Protein AF-A0A1Q7R435-F1 (afdb_monomer)

Foldseek 3Di:
DVVPPVVVVVCVVVVQDDLVVLVVVLVVVCVVVDVPPPVSVVVSVVVNVVSVVVVVCCCCCVPVVVVCVVPVDDPPVVPPPVPDDDDDDDDDDDDD

Sequence (96 aa):
MLAIVFPITAFVTMGFEHSIANLFFLPYALALAGFGDAQLLVGSVRNLLAVTVGNILGGSVLVAGVYWLAYLHPGAEAMTSEALPRDTPDAGLERH

Radius of gyration: 30.06 Å; Cα contacts (8 Å, |Δi|>4): 24; chains: 1; bounding box: 65×50×82 Å

Secondary structure (DSSP, 8-state):
-HHHHHHHHHHHHTT---HHHHHHHHHHHHHHH-TT-HHHHHHHHHHHHHHHHHHHHHIIIIIIHHHHHHT---TTTTSSSSS-------------

Mean predicted aligned error: 11.69 Å

Structure (mmCIF, N/CA/C/O backbone):
data_AF-A0A1Q7R435-F1
#
_entry.id   AF-A0A1Q7R435-F1
#
loop_
_atom_site.group_PDB
_atom_site.id
_atom_site.type_symbol
_atom_site.label_atom_id
_atom_site.label_alt_id
_atom_site.label_comp_id
_atom_site.label_asym_id
_atom_site.label_entity_id
_atom_site.label_seq_id
_atom_site.pdbx_PDB_ins_code
_atom_site.Cartn_x
_atom_site.Cartn_y
_atom_site.Cartn_z
_atom_site.occupancy
_atom_site.B_iso_or_equiv
_atom_site.auth_seq_id
_atom_site.auth_comp_id
_atom_site.auth_asym_id
_atom_site.auth_atom_id
_atom_site.pdbx_PDB_model_num
ATOM 1 N N . MET A 1 1 ? 7.786 -7.913 17.457 1.00 81.94 1 MET A N 1
ATOM 2 C CA . MET A 1 1 ? 7.997 -8.439 16.089 1.00 81.94 1 MET A CA 1
ATOM 3 C C . MET A 1 1 ? 6.878 -9.382 15.654 1.00 81.94 1 MET A C 1
ATOM 5 O O . MET A 1 1 ? 6.233 -9.081 14.665 1.00 81.94 1 MET A O 1
ATOM 9 N N . LEU A 1 2 ? 6.569 -10.460 16.391 1.00 93.38 2 LEU A N 1
ATOM 10 C CA . LEU A 1 2 ? 5.534 -11.426 15.967 1.00 93.38 2 LEU A CA 1
ATOM 11 C C . LEU A 1 2 ? 4.151 -10.804 15.692 1.00 93.38 2 LEU A C 1
ATOM 13 O O . LEU A 1 2 ? 3.518 -11.164 14.708 1.00 93.38 2 LEU A O 1
ATOM 17 N N . ALA A 1 3 ? 3.716 -9.837 16.506 1.00 93.69 3 ALA A N 1
ATOM 18 C CA . ALA A 1 3 ? 2.403 -9.202 16.356 1.00 93.69 3 ALA A CA 1
ATOM 19 C C . ALA A 1 3 ? 2.206 -8.464 15.017 1.00 93.69 3 ALA A C 1
ATOM 21 O O . ALA A 1 3 ? 1.081 -8.363 14.544 1.00 93.69 3 ALA A O 1
ATOM 22 N N . ILE A 1 4 ? 3.284 -7.965 14.400 1.00 94.94 4 ILE A N 1
ATOM 23 C CA . ILE A 1 4 ? 3.209 -7.231 13.127 1.00 94.94 4 ILE A CA 1
ATOM 24 C C . ILE A 1 4 ? 3.459 -8.129 11.913 1.00 94.94 4 ILE A C 1
ATOM 26 O O . ILE A 1 4 ? 3.011 -7.802 10.822 1.00 94.94 4 ILE A O 1
ATOM 30 N N . VAL A 1 5 ? 4.132 -9.273 12.083 1.00 96.69 5 VAL A N 1
ATOM 31 C CA . VAL A 1 5 ? 4.471 -10.162 10.960 1.00 96.69 5 VAL A CA 1
ATOM 32 C C . VAL A 1 5 ? 3.209 -10.695 10.290 1.00 96.69 5 VAL A C 1
ATOM 34 O O . VAL A 1 5 ? 3.078 -10.552 9.083 1.00 96.69 5 VAL A O 1
ATOM 37 N N . PHE A 1 6 ? 2.262 -11.242 11.055 1.00 95.19 6 PHE A N 1
ATOM 38 C CA . PHE A 1 6 ? 1.031 -11.816 10.502 1.00 95.19 6 PHE A CA 1
ATOM 39 C C . PHE A 1 6 ? 0.154 -10.827 9.720 1.00 95.19 6 PHE A C 1
ATOM 41 O O . PHE A 1 6 ? -0.223 -11.150 8.594 1.00 95.19 6 PHE A O 1
ATOM 48 N N . PRO A 1 7 ? -0.179 -9.629 10.240 1.00 93.31 7 PRO A N 1
ATOM 49 C CA . PRO A 1 7 ? -0.980 -8.685 9.466 1.00 93.31 7 PRO A CA 1
ATOM 50 C C . PRO A 1 7 ? -0.233 -8.159 8.231 1.00 93.31 7 PRO A C 1
ATOM 52 O O . PRO A 1 7 ? -0.853 -7.987 7.184 1.00 93.31 7 PRO A O 1
ATOM 55 N N . ILE A 1 8 ? 1.090 -7.957 8.307 1.00 95.38 8 ILE A N 1
ATOM 56 C CA . ILE A 1 8 ? 1.885 -7.509 7.152 1.00 95.38 8 ILE A CA 1
ATOM 57 C C . ILE A 1 8 ? 1.950 -8.602 6.078 1.00 95.38 8 ILE A C 1
ATOM 59 O O . ILE A 1 8 ? 1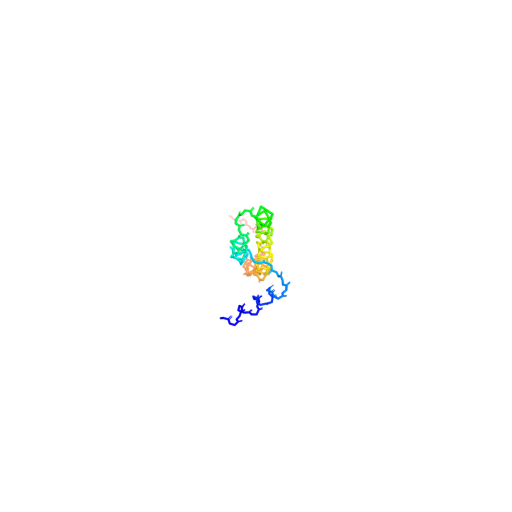.745 -8.314 4.900 1.00 95.38 8 ILE A O 1
ATOM 63 N N . THR A 1 9 ? 2.196 -9.863 6.447 1.00 96.25 9 THR A N 1
ATOM 64 C CA . THR A 1 9 ? 2.232 -10.959 5.468 1.00 96.25 9 THR A CA 1
ATOM 65 C C . THR A 1 9 ? 0.857 -11.219 4.865 1.00 96.25 9 THR A C 1
ATOM 67 O O . THR A 1 9 ? 0.771 -11.448 3.661 1.00 96.25 9 THR A O 1
ATOM 70 N N . ALA A 1 10 ? -0.225 -11.115 5.639 1.00 95.38 10 ALA A N 1
ATOM 71 C CA . ALA A 1 10 ? -1.587 -11.178 5.109 1.00 95.38 10 ALA A CA 1
ATOM 72 C C . ALA A 1 10 ? -1.841 -10.065 4.076 1.00 95.38 10 ALA A C 1
ATOM 74 O O . ALA A 1 10 ? -2.318 -10.340 2.980 1.00 95.38 10 ALA A O 1
ATOM 75 N N . PHE A 1 11 ? -1.457 -8.822 4.380 1.00 95.19 11 PHE A N 1
ATOM 76 C CA . PHE A 1 11 ? -1.576 -7.693 3.453 1.00 95.19 11 PHE A CA 1
ATOM 77 C C . PHE A 1 11 ? -0.853 -7.953 2.121 1.00 95.19 11 PHE A C 1
ATOM 79 O O . PHE A 1 11 ? -1.443 -7.796 1.052 1.00 95.19 11 PHE A O 1
ATOM 86 N N . VAL A 1 12 ? 0.398 -8.421 2.184 1.00 95.75 12 VAL A N 1
ATOM 87 C CA . VAL A 1 12 ? 1.209 -8.714 0.989 1.00 95.75 12 VAL A CA 1
ATOM 88 C C . VAL A 1 12 ? 0.666 -9.920 0.213 1.00 95.75 12 VAL A C 1
ATOM 90 O O . VAL A 1 12 ? 0.595 -9.878 -1.011 1.00 95.75 12 VAL A O 1
ATOM 93 N N . THR A 1 13 ? 0.249 -10.990 0.896 1.00 96.62 13 THR A N 1
ATOM 94 C CA . THR A 1 13 ? -0.282 -12.208 0.247 1.00 96.62 13 THR A CA 1
ATOM 95 C C . THR A 1 13 ? -1.649 -11.999 -0.395 1.00 96.62 13 THR A C 1
ATOM 97 O O . THR A 1 13 ? -1.941 -12.636 -1.404 1.00 96.62 13 THR A O 1
ATOM 100 N N . MET A 1 14 ? -2.459 -11.072 0.122 1.00 96.19 14 MET A N 1
ATOM 101 C CA . MET A 1 14 ? -3.692 -10.621 -0.535 1.00 96.19 14 MET A CA 1
ATOM 102 C C . MET A 1 14 ? -3.429 -9.763 -1.785 1.00 96.19 14 MET A C 1
ATOM 104 O O . MET A 1 14 ? -4.372 -9.419 -2.494 1.00 96.19 14 MET A O 1
ATOM 108 N N . GLY A 1 15 ? -2.168 -9.422 -2.069 1.00 93.38 15 GLY A N 1
ATOM 109 C CA . GLY A 1 15 ? -1.787 -8.596 -3.212 1.00 93.38 15 GLY A CA 1
ATOM 110 C C . GLY A 1 15 ? -2.105 -7.115 -3.021 1.00 93.38 15 GLY A C 1
ATOM 111 O O . GLY A 1 15 ? -2.206 -6.388 -4.006 1.00 93.38 15 GLY A O 1
ATOM 112 N N . PHE A 1 16 ? -2.289 -6.657 -1.778 1.00 95.75 16 PHE A N 1
ATOM 113 C CA . PHE A 1 16 ? -2.496 -5.238 -1.524 1.00 95.75 16 PHE A CA 1
ATOM 114 C C . PHE A 1 16 ? -1.210 -4.442 -1.724 1.00 95.75 16 PHE A C 1
ATOM 116 O O . PHE A 1 16 ? -0.101 -4.893 -1.439 1.00 95.75 16 PHE A O 1
ATOM 123 N N . GLU A 1 17 ? -1.382 -3.216 -2.203 1.00 97.31 17 GLU A N 1
ATOM 124 C CA . GLU A 1 17 ? -0.275 -2.342 -2.554 1.00 97.31 17 GLU A CA 1
ATOM 125 C C . GLU A 1 17 ? 0.024 -1.348 -1.433 1.00 97.31 17 GLU A C 1
ATOM 127 O O . GLU A 1 17 ? -0.883 -0.716 -0.882 1.00 97.31 17 GLU A O 1
ATOM 132 N N . HIS A 1 18 ? 1.308 -1.179 -1.117 1.00 97.00 18 HIS A N 1
ATOM 133 C CA . HIS A 1 18 ? 1.771 -0.202 -0.140 1.00 97.00 18 HIS A CA 1
ATOM 134 C C . HIS A 1 18 ? 2.540 0.919 -0.835 1.00 97.00 18 HIS A C 1
ATOM 136 O O . HIS A 1 18 ? 3.545 0.665 -1.499 1.00 97.00 18 HIS A O 1
ATOM 142 N N . SER A 1 19 ? 2.111 2.168 -0.650 1.00 97.38 19 SER A N 1
ATOM 143 C CA . SER A 1 19 ? 2.693 3.318 -1.353 1.00 97.38 19 SER A CA 1
ATOM 144 C C . SER A 1 19 ? 4.198 3.459 -1.106 1.00 97.38 19 SER A C 1
ATOM 146 O O . SER A 1 19 ? 4.951 3.702 -2.047 1.00 97.38 19 SER A O 1
ATOM 148 N N . ILE A 1 20 ? 4.662 3.226 0.127 1.00 97.00 20 ILE A N 1
ATOM 149 C CA . ILE A 1 20 ? 6.088 3.311 0.481 1.00 97.00 20 ILE A CA 1
ATOM 150 C C . ILE A 1 20 ? 6.898 2.156 -0.118 1.00 97.00 20 ILE A C 1
ATOM 152 O O . ILE A 1 20 ? 8.034 2.361 -0.538 1.00 97.00 20 ILE A O 1
ATOM 156 N N . ALA A 1 21 ? 6.317 0.959 -0.223 1.00 97.00 21 ALA A N 1
ATOM 157 C CA . ALA A 1 21 ? 6.974 -0.147 -0.916 1.00 97.00 21 ALA A CA 1
ATOM 158 C C . ALA A 1 21 ? 7.101 0.157 -2.418 1.00 97.00 21 ALA A C 1
ATOM 160 O O . ALA A 1 21 ? 8.163 -0.029 -3.014 1.00 97.00 21 ALA A O 1
ATOM 161 N N . ASN A 1 22 ? 6.050 0.713 -3.020 1.00 97.56 22 ASN A N 1
ATOM 162 C CA . ASN A 1 22 ? 6.036 1.054 -4.439 1.00 97.56 22 ASN A CA 1
ATOM 163 C C . ASN A 1 22 ? 6.980 2.223 -4.771 1.00 97.56 22 ASN A C 1
ATOM 165 O O . ASN A 1 22 ? 7.552 2.238 -5.859 1.00 97.56 22 ASN A O 1
ATOM 169 N N . LEU A 1 23 ? 7.234 3.142 -3.828 1.00 96.56 23 LEU A N 1
ATOM 170 C CA . LEU A 1 23 ? 8.287 4.163 -3.951 1.00 96.56 23 LEU A CA 1
ATOM 171 C C . LEU A 1 23 ? 9.696 3.567 -4.055 1.00 96.56 23 LEU A C 1
ATOM 173 O O . LEU A 1 23 ? 10.588 4.234 -4.565 1.00 96.56 23 LEU A O 1
ATOM 177 N N . PHE A 1 24 ? 9.914 2.335 -3.597 1.00 96.25 24 PHE A N 1
ATOM 178 C CA . PHE A 1 24 ? 11.173 1.626 -3.809 1.00 96.25 24 PHE A CA 1
ATOM 179 C C . PHE A 1 24 ? 11.151 0.820 -5.115 1.00 96.25 24 PHE A C 1
ATOM 181 O O . PHE A 1 24 ? 12.057 0.948 -5.939 1.00 96.25 24 PHE A O 1
ATOM 188 N N . PHE A 1 25 ? 10.103 0.021 -5.338 1.00 96.56 25 PHE A N 1
ATOM 189 C CA . PHE A 1 25 ? 10.051 -0.899 -6.479 1.00 96.56 25 PHE A CA 1
ATOM 190 C C . PHE A 1 25 ? 9.914 -0.200 -7.836 1.00 96.56 25 PHE A C 1
ATOM 192 O O . PHE A 1 25 ? 10.572 -0.610 -8.792 1.00 96.56 25 PHE A O 1
ATOM 199 N N . LEU A 1 26 ? 9.098 0.853 -7.942 1.00 96.25 26 LEU A N 1
ATOM 200 C CA . LEU A 1 26 ? 8.845 1.520 -9.223 1.00 96.25 26 LEU A CA 1
ATOM 201 C C . LEU A 1 26 ? 10.065 2.305 -9.734 1.00 96.25 26 LEU A C 1
ATOM 203 O O . LEU A 1 26 ? 10.425 2.119 -10.898 1.00 96.25 26 LEU A O 1
ATOM 207 N N . PRO A 1 27 ? 10.775 3.114 -8.917 1.00 93.56 27 PRO A N 1
ATOM 208 C CA . PRO A 1 27 ? 12.007 3.758 -9.373 1.00 93.56 27 PRO A CA 1
ATOM 209 C C . PRO A 1 27 ? 13.115 2.755 -9.682 1.00 93.56 27 PRO A C 1
ATOM 211 O O . PRO A 1 27 ? 13.882 2.972 -10.616 1.00 93.56 27 PRO A O 1
ATOM 214 N N . TYR A 1 28 ? 13.181 1.643 -8.942 1.00 95.94 28 T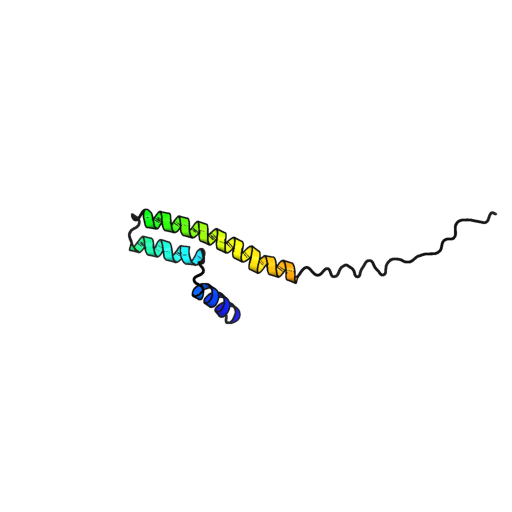YR A N 1
ATOM 215 C CA . TYR A 1 28 ? 14.116 0.562 -9.243 1.00 95.94 28 TYR A CA 1
ATOM 216 C C . TYR A 1 28 ? 13.825 -0.069 -10.613 1.00 95.94 28 TYR A C 1
ATOM 218 O O . TYR A 1 28 ? 14.733 -0.213 -11.430 1.00 95.94 28 TYR A O 1
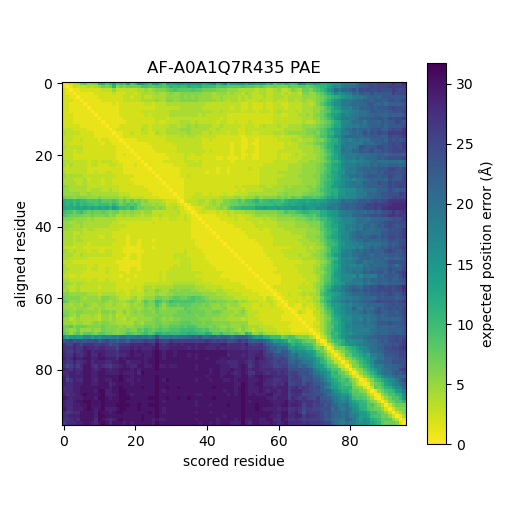ATOM 226 N N . ALA A 1 29 ? 12.557 -0.363 -10.913 1.00 94.69 29 ALA A N 1
ATOM 227 C CA . ALA A 1 29 ? 12.147 -0.856 -12.226 1.00 94.69 29 ALA A CA 1
ATOM 228 C C . ALA A 1 29 ? 12.450 0.156 -13.345 1.00 94.69 29 ALA A C 1
ATOM 230 O O . ALA A 1 29 ? 12.959 -0.227 -14.396 1.00 94.69 29 ALA A O 1
ATOM 231 N N . LEU A 1 30 ? 12.203 1.449 -13.109 1.00 94.88 30 LEU A N 1
ATOM 232 C CA . LEU A 1 30 ? 12.496 2.512 -14.073 1.00 94.88 30 LEU A CA 1
ATOM 233 C C . LEU A 1 30 ? 14.002 2.670 -14.327 1.00 94.88 30 LEU A C 1
ATOM 235 O O . LEU A 1 30 ? 14.416 2.880 -15.464 1.00 94.88 30 LEU A O 1
ATOM 239 N N . ALA A 1 31 ? 14.832 2.517 -13.294 1.00 94.62 31 ALA A N 1
ATOM 240 C CA . ALA A 1 31 ? 16.283 2.524 -13.441 1.00 94.62 31 ALA A CA 1
ATOM 241 C C . ALA A 1 31 ? 16.778 1.344 -14.298 1.00 94.62 31 ALA A C 1
ATOM 243 O O . ALA A 1 31 ? 17.680 1.526 -15.113 1.00 94.62 31 ALA A O 1
ATOM 244 N N . LEU A 1 32 ? 16.165 0.161 -14.160 1.00 95.38 32 LEU A N 1
ATOM 245 C CA . LEU A 1 32 ? 16.486 -1.019 -14.974 1.00 95.38 32 LEU A CA 1
ATOM 246 C C . LEU A 1 32 ? 15.991 -0.906 -16.423 1.00 95.38 32 LEU A C 1
ATOM 248 O O . LEU A 1 32 ? 16.679 -1.354 -17.336 1.00 95.38 32 LEU A O 1
ATOM 252 N N . ALA A 1 33 ? 14.818 -0.307 -16.640 1.00 92.56 33 ALA A N 1
ATOM 253 C CA . ALA A 1 33 ? 14.256 -0.070 -17.973 1.00 92.56 33 ALA A CA 1
ATOM 254 C C . ALA A 1 33 ? 14.939 1.094 -18.720 1.00 92.56 33 ALA A C 1
ATOM 256 O O . ALA A 1 33 ? 14.822 1.213 -19.939 1.00 92.56 33 ALA A O 1
ATOM 257 N N . GLY A 1 34 ? 15.662 1.945 -17.988 1.00 88.56 34 GLY A N 1
ATOM 258 C CA . GLY A 1 34 ? 16.162 3.227 -18.461 1.00 88.56 34 GLY A CA 1
ATOM 259 C C . GLY A 1 34 ? 15.116 4.328 -18.270 1.00 88.56 34 GLY A C 1
ATOM 260 O O . GLY A 1 34 ? 13.956 4.191 -18.653 1.00 88.56 34 GLY A O 1
ATOM 261 N N . PHE A 1 35 ? 15.540 5.471 -17.723 1.00 84.62 35 PHE A N 1
ATOM 262 C CA . PHE A 1 35 ? 14.666 6.602 -17.368 1.00 84.62 35 PHE A CA 1
ATOM 263 C C . PHE A 1 35 ? 13.884 7.237 -18.541 1.00 84.62 35 PHE A C 1
ATOM 265 O O . PHE A 1 35 ? 13.116 8.170 -18.324 1.00 84.62 35 PHE A O 1
ATOM 272 N N . GLY A 1 36 ? 14.080 6.762 -19.775 1.00 88.12 36 GLY A N 1
ATOM 273 C CA . GLY A 1 36 ? 13.363 7.211 -20.969 1.00 88.12 36 GLY A CA 1
ATOM 274 C C . GLY A 1 36 ? 12.006 6.536 -21.202 1.00 88.12 36 GLY A C 1
ATOM 275 O O . GLY A 1 36 ? 11.281 6.969 -22.097 1.00 88.12 36 GLY A O 1
ATOM 276 N N . ASP A 1 37 ? 11.638 5.505 -20.432 1.00 92.25 37 ASP A N 1
ATOM 277 C CA . ASP A 1 37 ? 10.330 4.853 -20.577 1.00 92.25 37 ASP A CA 1
ATOM 278 C C . ASP A 1 37 ? 9.205 5.721 -19.983 1.00 92.25 37 ASP A C 1
ATOM 280 O O . ASP A 1 37 ? 8.871 5.667 -18.794 1.00 92.25 37 ASP A O 1
ATOM 284 N N . ALA A 1 38 ? 8.604 6.541 -20.848 1.00 92.69 38 ALA A N 1
ATOM 285 C CA . ALA A 1 38 ? 7.511 7.437 -20.489 1.00 92.69 38 ALA A CA 1
ATOM 286 C C . ALA A 1 38 ? 6.254 6.688 -20.015 1.00 92.69 38 ALA A C 1
ATOM 288 O O . ALA A 1 38 ? 5.540 7.184 -19.140 1.00 92.69 38 ALA A O 1
ATOM 289 N N . GLN A 1 39 ? 5.976 5.498 -20.559 1.00 94.75 39 GLN A N 1
ATOM 290 C CA . GLN A 1 39 ? 4.805 4.719 -20.164 1.00 94.75 39 GLN A CA 1
ATOM 291 C C . GLN A 1 39 ? 4.983 4.164 -18.750 1.00 94.75 39 GLN A C 1
ATOM 293 O O . GLN A 1 39 ? 4.054 4.242 -17.939 1.00 94.75 39 GLN A O 1
ATOM 298 N N . LEU A 1 40 ? 6.177 3.663 -18.434 1.00 94.81 40 LEU A N 1
ATOM 299 C CA . LEU A 1 40 ? 6.519 3.209 -17.091 1.00 94.81 40 LEU A CA 1
ATOM 300 C C . LEU A 1 40 ? 6.537 4.372 -16.093 1.00 94.81 40 LEU A C 1
ATOM 302 O O . LEU A 1 40 ? 6.008 4.226 -14.991 1.00 94.81 40 LEU A O 1
ATOM 306 N N . LEU A 1 41 ? 7.065 5.541 -16.473 1.00 94.31 41 LEU A N 1
ATOM 307 C CA . LEU A 1 41 ? 7.071 6.735 -15.621 1.00 94.31 41 LEU A CA 1
ATOM 308 C C . LEU A 1 41 ? 5.645 7.189 -15.271 1.00 94.31 41 LEU A C 1
ATOM 310 O O . LEU A 1 41 ? 5.305 7.339 -14.096 1.00 94.31 41 LEU A O 1
ATOM 314 N N . VAL A 1 42 ? 4.787 7.359 -16.281 1.00 96.00 42 VAL A N 1
ATOM 315 C CA . VAL A 1 42 ? 3.385 7.762 -16.080 1.00 96.00 42 VAL A CA 1
ATOM 316 C C . VAL A 1 42 ? 2.617 6.689 -15.305 1.00 96.00 42 VAL A C 1
ATOM 318 O O . VAL A 1 42 ? 1.846 7.011 -14.398 1.00 96.00 42 VAL A O 1
ATOM 321 N N . GLY A 1 43 ? 2.851 5.411 -15.617 1.00 96.50 43 GLY A N 1
ATOM 322 C CA . GLY A 1 43 ? 2.277 4.283 -14.887 1.00 96.50 43 GLY A CA 1
ATOM 323 C C . GLY A 1 43 ? 2.671 4.284 -13.410 1.00 96.50 43 GLY A C 1
ATOM 324 O O . GLY A 1 43 ? 1.808 4.093 -12.553 1.00 96.50 43 GLY A O 1
ATOM 325 N N . SER A 1 44 ? 3.936 4.585 -13.114 1.00 95.94 44 SER A N 1
ATOM 326 C CA . SER A 1 44 ? 4.465 4.664 -11.751 1.00 95.94 44 SER A CA 1
ATOM 327 C C . SER A 1 44 ? 3.808 5.788 -10.954 1.00 95.94 44 SER A C 1
ATOM 329 O O . SER A 1 44 ? 3.366 5.573 -9.828 1.00 95.94 44 SER A O 1
ATOM 331 N N . VAL A 1 45 ? 3.659 6.974 -11.553 1.00 96.38 45 VAL A N 1
ATOM 332 C CA . VAL A 1 45 ? 2.977 8.107 -10.907 1.00 96.38 45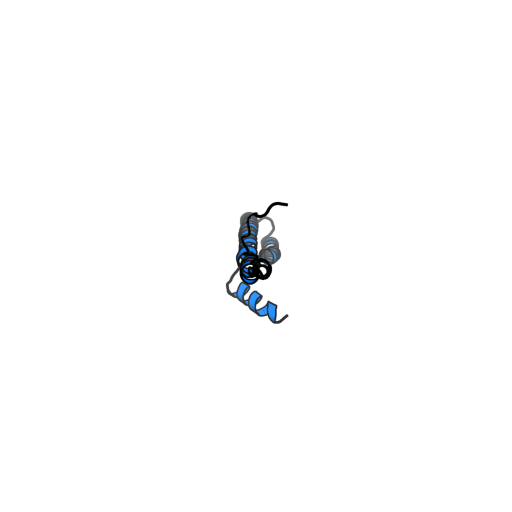 VAL A CA 1
ATOM 333 C C . VAL A 1 45 ? 1.504 7.786 -10.647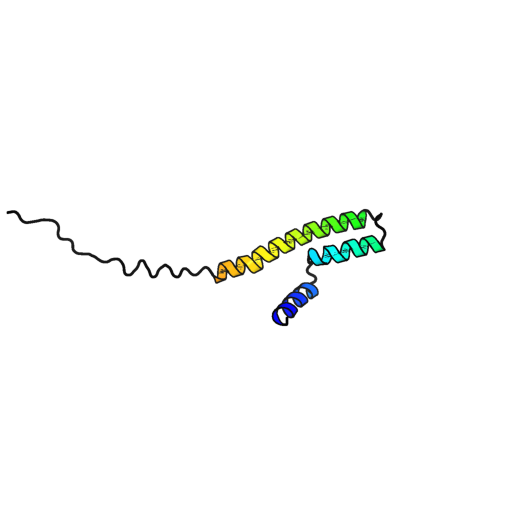 1.00 96.38 45 VAL A C 1
ATOM 335 O O . VAL A 1 45 ? 1.015 7.999 -9.537 1.00 96.38 45 VAL A O 1
ATOM 338 N N . ARG A 1 46 ? 0.792 7.226 -11.636 1.00 97.75 46 ARG A N 1
ATOM 339 C CA . ARG A 1 46 ? -0.620 6.842 -11.475 1.00 97.75 46 ARG A CA 1
ATOM 340 C C . ARG A 1 46 ? -0.795 5.802 -10.369 1.00 97.75 46 ARG A C 1
ATOM 342 O O . ARG A 1 46 ? -1.730 5.916 -9.580 1.00 97.75 46 ARG A O 1
ATOM 349 N N . ASN A 1 47 ? 0.097 4.815 -10.314 1.00 97.62 47 ASN A N 1
ATOM 350 C CA . ASN A 1 47 ? 0.102 3.805 -9.265 1.00 97.62 47 ASN A CA 1
ATOM 351 C C . ASN A 1 47 ? 0.285 4.450 -7.884 1.00 97.62 47 ASN A C 1
ATOM 353 O O . ASN A 1 47 ? -0.568 4.275 -7.020 1.00 97.62 47 ASN A O 1
ATOM 357 N N . LEU A 1 48 ? 1.320 5.276 -7.707 1.00 97.56 48 LEU A N 1
ATOM 358 C CA . LEU A 1 48 ? 1.589 5.937 -6.428 1.00 97.56 48 LEU A CA 1
ATOM 359 C C . LEU A 1 48 ? 0.405 6.776 -5.943 1.00 97.56 48 LEU A C 1
ATOM 361 O O . LEU A 1 48 ? 0.062 6.712 -4.763 1.00 97.56 48 LEU A O 1
ATOM 365 N N . LEU A 1 49 ? -0.251 7.521 -6.837 1.00 97.81 49 LEU A N 1
ATOM 366 C CA . LEU A 1 49 ? -1.433 8.310 -6.486 1.00 97.81 49 LEU A CA 1
ATOM 367 C C . LEU A 1 49 ? -2.599 7.420 -6.037 1.00 97.81 49 LEU A C 1
ATOM 369 O O . LEU A 1 49 ? -3.148 7.632 -4.955 1.00 97.81 49 LEU A O 1
ATOM 373 N N . ALA A 1 50 ? -2.947 6.401 -6.828 1.00 97.69 50 ALA A N 1
ATOM 374 C CA . ALA A 1 50 ? -4.055 5.501 -6.514 1.00 97.69 50 ALA A CA 1
ATOM 375 C C . ALA A 1 50 ? -3.820 4.731 -5.203 1.00 97.69 50 ALA A C 1
ATOM 377 O O . ALA A 1 50 ? -4.698 4.686 -4.339 1.00 97.69 50 ALA A O 1
ATOM 378 N N . VAL A 1 51 ? -2.616 4.184 -5.020 1.00 97.94 51 VAL A N 1
ATOM 379 C CA . VAL A 1 51 ? -2.245 3.409 -3.829 1.00 97.94 51 VAL A CA 1
ATOM 380 C C . VAL A 1 51 ? -2.172 4.296 -2.590 1.00 97.94 51 VAL A C 1
ATOM 382 O O . VAL A 1 51 ? -2.629 3.886 -1.528 1.00 97.94 51 VAL A O 1
ATOM 385 N N . THR A 1 52 ? -1.673 5.531 -2.705 1.00 97.88 52 THR A N 1
ATOM 386 C CA . THR A 1 52 ? -1.633 6.473 -1.573 1.00 97.88 52 THR A CA 1
ATOM 387 C C . THR A 1 52 ? -3.037 6.811 -1.088 1.00 97.88 52 THR A C 1
ATOM 389 O O . THR A 1 52 ? -3.300 6.741 0.112 1.00 97.88 52 THR A O 1
ATOM 392 N N . VAL A 1 53 ? -3.961 7.106 -2.007 1.00 97.88 53 VAL A N 1
ATOM 393 C CA . VAL A 1 53 ? -5.366 7.353 -1.654 1.00 97.88 53 VAL A CA 1
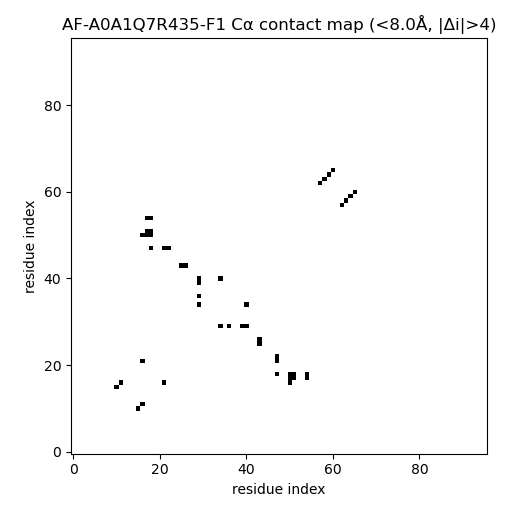ATOM 394 C C . VAL A 1 53 ? -5.978 6.113 -0.999 1.00 97.88 53 VAL A C 1
ATOM 396 O O . VAL A 1 53 ? -6.576 6.221 0.071 1.00 97.88 53 VAL A O 1
ATOM 399 N N . GLY A 1 54 ? -5.770 4.927 -1.579 1.00 96.38 54 GLY A N 1
ATOM 400 C CA . GLY A 1 54 ? -6.264 3.670 -1.014 1.00 96.38 54 GLY A CA 1
ATOM 401 C C . GLY A 1 54 ? -5.702 3.369 0.379 1.00 96.38 54 GLY A C 1
ATOM 402 O O . GLY A 1 54 ? -6.445 2.959 1.266 1.00 96.38 54 GLY A O 1
ATOM 403 N N . ASN A 1 55 ? -4.411 3.616 0.607 1.00 96.50 55 ASN A N 1
ATOM 404 C CA . ASN A 1 55 ? -3.758 3.410 1.902 1.00 96.50 55 ASN A CA 1
ATOM 405 C C . ASN A 1 55 ? -4.270 4.392 2.968 1.00 96.50 55 ASN A C 1
ATOM 407 O O . ASN A 1 55 ? -4.516 3.967 4.097 1.00 96.50 55 ASN A O 1
ATOM 411 N N . ILE A 1 56 ? -4.481 5.668 2.621 1.00 96.88 56 ILE A N 1
ATOM 412 C CA . ILE A 1 56 ? -5.075 6.658 3.536 1.00 96.88 56 ILE A CA 1
ATOM 413 C C . ILE A 1 56 ? -6.493 6.228 3.913 1.00 96.88 56 ILE A C 1
ATOM 415 O O . ILE A 1 56 ? -6.801 6.117 5.096 1.00 96.88 56 ILE A O 1
ATOM 419 N N . LEU A 1 57 ? -7.336 5.919 2.924 1.00 95.88 57 LEU A N 1
ATOM 420 C CA . LEU A 1 57 ? -8.716 5.495 3.171 1.00 95.88 57 LEU A CA 1
ATOM 421 C C . LEU A 1 57 ? -8.774 4.200 3.991 1.00 95.88 57 LEU A C 1
ATOM 423 O O . LEU A 1 57 ? -9.530 4.125 4.957 1.00 95.88 57 LEU A O 1
ATOM 427 N N . GLY A 1 58 ? -7.944 3.210 3.659 1.00 92.81 58 GLY A N 1
ATOM 428 C CA . GLY A 1 58 ? -7.854 1.951 4.397 1.00 92.81 58 GLY A CA 1
ATOM 429 C C . GLY A 1 58 ? -7.424 2.155 5.850 1.00 92.81 58 GLY A C 1
ATOM 430 O O . GLY A 1 58 ? -8.067 1.629 6.754 1.00 92.81 58 GLY A O 1
ATOM 431 N N . GLY A 1 59 ? -6.392 2.968 6.094 1.00 91.88 59 GLY A N 1
ATOM 432 C CA . GLY A 1 59 ? -5.931 3.287 7.447 1.00 91.88 59 GLY A CA 1
ATOM 433 C C . GLY A 1 59 ? -6.970 4.067 8.256 1.00 91.88 59 GLY A C 1
ATOM 434 O O . GLY A 1 59 ? -7.255 3.724 9.404 1.00 91.88 59 GLY A O 1
ATOM 435 N N . SER A 1 60 ? -7.591 5.082 7.656 1.00 92.12 60 SER A N 1
ATOM 436 C CA . SER A 1 60 ? -8.606 5.896 8.327 1.00 92.12 60 SER A CA 1
ATOM 437 C C . SER A 1 60 ? -9.875 5.102 8.646 1.00 92.12 60 SER A C 1
ATOM 439 O O . SER A 1 60 ? -10.388 5.199 9.756 1.00 92.12 60 SER A O 1
ATOM 441 N N . VAL A 1 61 ? -10.374 4.282 7.719 1.00 92.56 61 VAL A N 1
ATOM 442 C CA . VAL A 1 61 ? -11.618 3.525 7.935 1.00 92.56 61 VAL A CA 1
ATOM 443 C C . VAL A 1 61 ? -11.388 2.320 8.847 1.00 92.56 61 VAL A C 1
ATOM 445 O O . VAL A 1 61 ? -12.138 2.127 9.801 1.00 92.56 61 VAL A O 1
ATOM 448 N N . LEU A 1 62 ? -10.349 1.519 8.591 1.00 88.00 62 LEU A N 1
ATOM 449 C CA . LEU A 1 62 ? -10.151 0.255 9.307 1.00 88.00 62 LEU A CA 1
ATOM 450 C C . LEU A 1 62 ? -9.444 0.424 10.649 1.00 88.00 62 LEU A C 1
ATOM 452 O O . LEU A 1 62 ? -9.742 -0.321 11.573 1.00 88.00 62 LEU A O 1
ATOM 456 N N . VAL A 1 63 ? -8.514 1.374 10.781 1.00 89.81 63 VAL A N 1
ATOM 457 C CA . VAL A 1 63 ? -7.789 1.571 12.046 1.00 89.81 63 VAL A CA 1
ATOM 458 C C . VAL A 1 63 ? -8.479 2.641 12.875 1.00 89.81 63 VAL A C 1
ATOM 460 O O . VAL A 1 63 ? -8.972 2.345 13.961 1.00 89.81 63 VAL A O 1
ATOM 463 N N . ALA A 1 64 ? -8.565 3.873 12.362 1.00 88.38 64 ALA A N 1
ATOM 464 C CA . ALA A 1 64 ? -9.140 4.975 13.134 1.00 88.38 64 ALA A CA 1
ATOM 465 C C . ALA A 1 64 ? -10.648 4.788 13.372 1.00 88.38 64 ALA A C 1
ATOM 467 O O . ALA A 1 64 ? -11.117 5.039 14.479 1.00 88.38 64 ALA A O 1
ATOM 468 N N . GLY A 1 65 ? -11.390 4.273 12.386 1.00 90.81 65 GLY A N 1
ATOM 469 C CA . GLY A 1 65 ? -12.814 3.959 12.536 1.00 90.81 65 GLY A CA 1
ATOM 470 C C . GLY A 1 65 ? -13.094 2.867 13.573 1.00 90.81 65 GLY A C 1
ATOM 471 O O . GLY A 1 65 ? -13.964 3.042 14.425 1.00 90.81 65 GLY A O 1
ATOM 472 N N . VAL A 1 66 ? -12.329 1.770 13.570 1.00 90.38 66 VAL A N 1
ATOM 473 C CA . VAL A 1 66 ? -12.475 0.711 14.589 1.00 90.38 66 VAL A CA 1
ATOM 474 C C . VAL A 1 66 ? -12.122 1.237 15.977 1.00 90.38 66 VAL A C 1
ATOM 476 O O . VAL A 1 66 ? -12.837 0.949 16.935 1.00 90.38 66 VAL A O 1
ATOM 479 N N . TYR A 1 67 ? -11.069 2.050 16.089 1.00 90.56 67 TYR A N 1
ATOM 480 C CA . TYR A 1 67 ? -10.703 2.674 17.360 1.00 90.56 67 TYR A CA 1
ATOM 481 C C . TYR A 1 67 ? -11.813 3.604 17.863 1.00 90.56 67 TYR A C 1
ATOM 483 O O . TYR A 1 67 ? -12.200 3.538 19.024 1.00 90.56 67 TYR A O 1
ATOM 491 N N . TRP A 1 68 ? -12.391 4.418 16.981 1.00 89.94 68 TRP A N 1
ATOM 492 C CA . TRP A 1 68 ? -13.51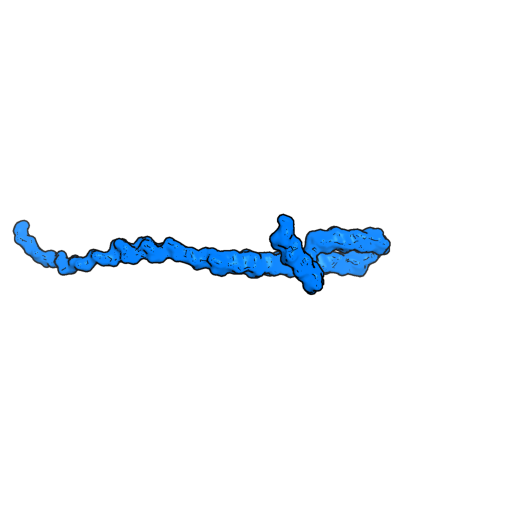7 5.284 17.321 1.00 89.94 68 TRP A CA 1
ATOM 493 C C . TRP A 1 68 ? -14.710 4.491 17.876 1.00 89.94 68 TRP A C 1
ATOM 495 O O . TRP A 1 68 ? -15.225 4.828 18.938 1.00 89.94 68 TRP A O 1
ATOM 505 N N . L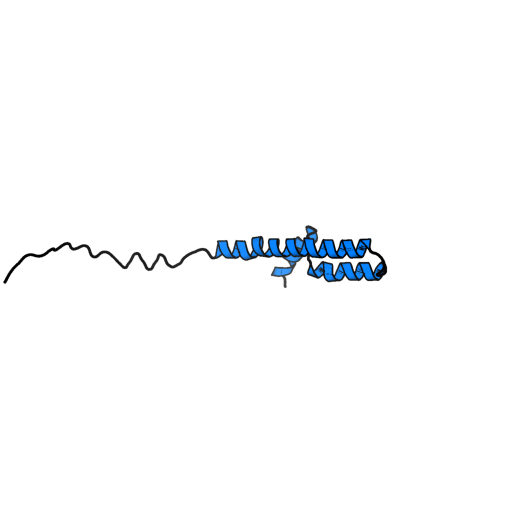EU A 1 69 ? -15.106 3.399 17.211 1.00 91.06 69 LEU A N 1
ATOM 506 C CA . LEU A 1 69 ? -16.194 2.524 17.672 1.00 91.06 69 LEU A CA 1
ATOM 507 C C . LEU A 1 69 ? -15.883 1.840 19.008 1.00 91.06 69 LEU A C 1
ATOM 509 O O . LEU A 1 69 ? -16.764 1.732 19.857 1.00 91.06 69 LEU A O 1
ATOM 513 N N . ALA A 1 70 ? -14.641 1.399 19.211 1.00 89.81 70 ALA A N 1
ATOM 514 C CA . ALA A 1 70 ? -14.233 0.716 20.436 1.00 89.81 70 ALA A CA 1
ATOM 515 C C . ALA A 1 70 ? -14.225 1.638 21.669 1.00 89.81 70 ALA A C 1
ATOM 517 O O . ALA A 1 70 ? -14.494 1.176 22.776 1.00 89.81 70 ALA A O 1
ATOM 518 N N . TYR A 1 71 ? -13.934 2.931 21.491 1.00 86.88 71 TYR A N 1
ATOM 519 C CA . TYR A 1 71 ? -13.790 3.904 22.585 1.00 86.88 71 TYR A CA 1
ATOM 520 C C . TYR A 1 71 ? -14.996 4.835 22.763 1.00 86.88 71 TYR A C 1
ATOM 522 O O . TYR A 1 71 ? -14.962 5.743 23.590 1.00 86.88 71 TYR A O 1
ATOM 530 N N . LEU A 1 72 ? -16.090 4.591 22.044 1.00 78.12 72 LEU A N 1
ATOM 531 C CA . LEU A 1 72 ? -17.318 5.387 22.088 1.00 78.12 72 LEU A CA 1
ATOM 532 C C . LEU A 1 72 ? -18.141 5.231 23.387 1.00 78.12 72 LEU A C 1
ATOM 534 O O . LEU A 1 72 ? -19.282 5.679 23.422 1.00 78.12 72 LEU A O 1
ATOM 538 N N . HIS A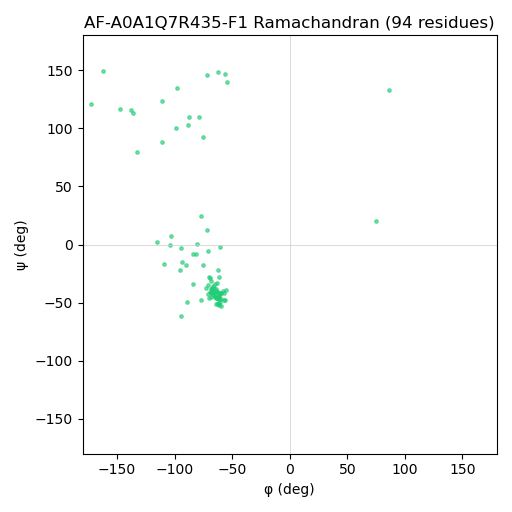 1 73 ? -17.606 4.632 24.459 1.00 66.00 73 HIS A N 1
ATOM 539 C CA . HIS A 1 73 ? -18.344 4.428 25.711 1.00 66.00 73 HIS A CA 1
ATOM 540 C C . HIS A 1 73 ? -18.221 5.646 26.655 1.00 66.00 73 HIS A C 1
ATOM 542 O O . HIS A 1 73 ? -17.150 5.868 27.229 1.00 66.00 73 HIS A O 1
ATOM 548 N N . PRO A 1 74 ? -19.292 6.433 26.883 1.00 55.81 74 PRO A N 1
ATOM 549 C CA . PRO A 1 74 ? -19.274 7.561 27.805 1.00 55.81 74 PRO A CA 1
ATOM 550 C C . PRO A 1 74 ? -19.398 7.035 29.239 1.00 55.81 74 PRO A C 1
ATOM 552 O O . PRO A 1 74 ? -20.454 6.585 29.665 1.00 55.81 74 PRO A O 1
ATOM 555 N N . GLY A 1 75 ? -18.330 7.120 30.026 1.00 56.34 75 GLY A N 1
ATOM 556 C CA . GLY A 1 75 ? -18.387 6.939 31.484 1.00 56.34 75 GLY A CA 1
ATOM 557 C C . GLY A 1 75 ? -18.947 8.158 32.232 1.00 56.34 75 GLY A C 1
ATOM 558 O O . GLY A 1 75 ? -18.590 8.369 33.385 1.00 56.34 75 GLY A O 1
ATOM 559 N N . ALA A 1 76 ? -19.761 8.998 31.584 1.00 54.84 76 ALA A N 1
ATOM 560 C CA . ALA A 1 76 ? -20.206 10.290 32.119 1.00 54.84 76 ALA A CA 1
ATOM 561 C C . ALA A 1 76 ? -21.722 10.382 32.375 1.00 54.84 76 ALA A C 1
ATOM 563 O O . ALA A 1 76 ? -22.190 11.418 32.833 1.00 54.84 76 ALA A O 1
ATOM 564 N N . GLU A 1 77 ? -22.493 9.312 32.154 1.00 55.19 77 GLU A N 1
ATOM 565 C CA . GLU A 1 77 ? -23.894 9.240 32.620 1.00 55.19 77 GLU A CA 1
ATOM 566 C C . GLU A 1 77 ? -24.013 8.869 34.110 1.00 55.19 77 GLU A C 1
ATOM 568 O O . GLU A 1 77 ? -25.108 8.824 34.660 1.00 55.19 77 GLU A O 1
ATOM 573 N N . ALA A 1 78 ? -22.892 8.659 34.808 1.00 53.19 78 ALA A N 1
ATOM 574 C CA . ALA A 1 78 ? -22.891 8.414 36.251 1.00 53.19 78 ALA A CA 1
ATOM 575 C C . ALA A 1 78 ? -22.982 9.702 37.101 1.00 53.19 78 ALA A C 1
ATOM 577 O O . ALA A 1 78 ? -23.136 9.610 38.314 1.00 53.19 78 ALA A O 1
ATOM 578 N N . MET A 1 79 ? -22.890 10.900 36.501 1.00 53.91 79 MET A N 1
ATOM 579 C CA . MET A 1 79 ? -22.829 12.173 37.246 1.00 53.91 79 MET A CA 1
ATOM 580 C C . MET A 1 79 ? -24.142 12.982 37.235 1.00 53.91 79 MET A C 1
ATOM 582 O O . MET A 1 79 ? -24.216 14.036 37.860 1.00 53.91 79 MET A O 1
ATOM 586 N N . THR A 1 80 ? -25.195 12.493 36.572 1.00 55.03 80 THR A N 1
ATOM 587 C CA . THR A 1 80 ? -26.507 13.168 36.483 1.00 55.03 80 THR A CA 1
ATOM 588 C C . THR A 1 80 ? -27.629 12.488 37.275 1.00 55.03 80 THR A C 1
ATOM 590 O O . THR A 1 80 ? -28.628 13.146 37.551 1.00 55.03 80 THR A O 1
ATOM 593 N N . SER A 1 81 ? -27.483 11.224 37.697 1.00 53.91 81 SER A N 1
ATOM 594 C CA . SER A 1 81 ? -28.566 10.491 38.387 1.00 53.91 81 SER A CA 1
ATOM 595 C C . SER A 1 81 ? -28.576 10.624 39.919 1.00 53.91 81 SER A C 1
ATOM 597 O O . SER A 1 81 ? -29.608 10.358 40.525 1.00 53.91 81 SER A O 1
ATOM 599 N N . GLU A 1 82 ? -27.477 11.050 40.551 1.00 55.94 82 GLU A N 1
ATOM 600 C CA . GLU A 1 82 ? -27.385 11.229 42.019 1.00 55.94 82 GLU A CA 1
ATOM 601 C C . GLU A 1 82 ? -27.682 12.685 42.453 1.00 55.94 82 GLU A C 1
ATOM 603 O O . GLU A 1 82 ? -27.670 13.015 43.635 1.00 55.94 82 GLU A O 1
ATOM 608 N N . ALA A 1 83 ? -27.915 13.605 41.508 1.00 56.88 83 ALA A N 1
ATOM 609 C CA . ALA A 1 83 ? -27.969 15.036 41.816 1.00 56.88 83 ALA A CA 1
ATOM 610 C C . ALA A 1 83 ? -29.373 15.592 42.108 1.00 56.88 83 ALA A C 1
ATOM 612 O O . ALA A 1 83 ? -29.457 16.687 42.658 1.00 56.88 83 ALA A O 1
ATOM 613 N N . LEU A 1 84 ? -30.470 14.891 41.788 1.00 65.31 84 LEU A N 1
ATOM 614 C CA . LEU A 1 84 ? -31.833 15.373 42.068 1.00 65.31 84 LEU A CA 1
ATOM 615 C C . LEU A 1 84 ? -32.780 14.203 42.368 1.00 65.31 84 LEU A C 1
ATOM 617 O O . LEU A 1 84 ? -33.056 13.387 41.491 1.00 65.31 84 LEU A O 1
ATOM 621 N N . PRO A 1 85 ? -33.313 14.153 43.599 1.00 56.06 85 PRO A N 1
ATOM 622 C CA . PRO A 1 85 ? -34.669 14.671 43.769 1.00 56.06 85 PRO A CA 1
ATOM 623 C C . PRO A 1 85 ? -34.820 15.502 45.054 1.00 56.06 85 PRO A C 1
ATOM 625 O O . PRO A 1 85 ? -34.735 14.984 46.166 1.00 56.06 85 PRO A O 1
ATOM 628 N N . ARG A 1 86 ? -35.109 16.802 44.914 1.00 65.00 86 ARG A N 1
ATOM 629 C CA . ARG A 1 86 ? -35.774 17.577 45.973 1.00 65.00 86 ARG A CA 1
ATOM 630 C C . ARG A 1 86 ? -37.173 17.916 45.502 1.00 65.00 86 ARG A C 1
ATOM 632 O O . ARG A 1 86 ? -37.387 18.948 44.878 1.00 65.00 86 ARG A O 1
ATOM 639 N N . ASP A 1 87 ? -38.087 17.004 45.792 1.00 64.88 87 ASP A N 1
ATOM 640 C CA . ASP A 1 87 ? -39.510 17.291 45.800 1.00 64.88 87 ASP A CA 1
ATOM 641 C C . ASP A 1 87 ? -39.926 17.528 47.257 1.00 64.88 87 ASP A C 1
ATOM 643 O O . ASP A 1 87 ? -40.063 16.582 48.030 1.00 64.88 87 ASP A O 1
ATOM 647 N N . THR A 1 88 ? -40.057 18.796 47.646 1.00 62.28 88 THR A N 1
ATOM 648 C CA . THR A 1 88 ? -41.071 19.210 48.622 1.00 62.28 88 THR A CA 1
ATOM 649 C C . THR A 1 88 ? -41.713 20.499 48.100 1.00 62.28 88 THR A C 1
ATOM 651 O O . THR A 1 88 ? -41.027 21.516 47.955 1.00 62.28 88 THR A O 1
ATOM 654 N N . PRO A 1 89 ? -43.001 20.463 47.724 1.00 67.69 89 PRO A N 1
ATOM 655 C CA . PRO A 1 89 ? -43.752 21.656 47.385 1.00 67.69 89 PRO A CA 1
ATOM 656 C C . PRO A 1 89 ? -44.395 22.238 48.646 1.00 67.69 89 PRO A C 1
ATOM 658 O O . PRO A 1 89 ? -45.443 21.778 49.093 1.00 67.69 89 PRO A O 1
ATOM 661 N N . ASP A 1 90 ? -43.808 23.307 49.173 1.00 59.09 90 ASP A N 1
ATOM 662 C CA . ASP A 1 90 ? -44.399 24.113 50.239 1.00 59.09 90 ASP A CA 1
ATOM 663 C C . ASP A 1 90 ? -44.289 25.595 49.866 1.00 59.09 90 ASP A C 1
ATOM 665 O O . ASP A 1 90 ? -43.414 26.358 50.280 1.00 59.09 90 ASP A O 1
ATOM 669 N N . ALA A 1 91 ? -45.222 25.979 48.994 1.00 60.22 91 ALA A N 1
ATOM 670 C CA . ALA A 1 91 ? -45.600 27.355 48.750 1.00 60.22 91 ALA A CA 1
ATOM 671 C C . ALA A 1 91 ? -46.177 27.992 50.026 1.00 60.22 91 ALA A C 1
ATOM 673 O O . ALA A 1 91 ? -46.811 27.334 50.848 1.00 60.22 91 ALA A O 1
ATOM 674 N N . GLY A 1 92 ? -45.947 29.297 50.155 1.00 59.22 92 GLY A N 1
ATOM 675 C CA . GLY A 1 92 ? -46.166 30.088 51.359 1.00 59.22 92 GLY A CA 1
ATOM 676 C C . GLY A 1 92 ? -47.561 30.048 51.991 1.00 59.22 92 GLY A C 1
ATOM 677 O O . GLY A 1 92 ? -48.582 30.162 51.325 1.00 59.22 92 GLY A O 1
ATOM 678 N N . LEU A 1 93 ? -47.543 30.007 53.318 1.00 65.44 93 LEU A N 1
ATOM 679 C CA . LEU A 1 93 ? -48.477 30.564 54.303 1.00 65.44 93 LEU A CA 1
ATOM 680 C C . LEU A 1 93 ? -47.720 30.302 55.628 1.00 65.44 93 LEU A C 1
ATOM 682 O O . LEU A 1 93 ? -47.306 29.179 55.855 1.00 65.44 93 LEU A O 1
ATOM 686 N N . GLU A 1 94 ? -47.346 31.248 56.484 1.00 54.66 94 GLU A N 1
ATOM 687 C CA . GLU A 1 94 ? -48.235 32.104 57.252 1.00 54.66 94 GLU A CA 1
ATOM 688 C C . GLU A 1 94 ? -47.502 33.351 57.783 1.00 54.66 94 GLU A C 1
ATOM 690 O O . GLU A 1 94 ? -46.302 33.366 58.049 1.00 54.66 94 GLU A O 1
ATOM 695 N N . ARG A 1 95 ? -48.306 34.405 57.901 1.00 58.50 95 ARG A N 1
ATOM 696 C CA . ARG A 1 95 ? -48.045 35.758 58.394 1.00 58.50 95 ARG A CA 1
ATOM 697 C C . ARG A 1 95 ? -47.487 35.766 59.820 1.00 58.50 95 ARG A C 1
ATOM 699 O O . ARG A 1 95 ? -48.002 35.008 60.629 1.00 58.50 95 ARG A O 1
ATOM 706 N N . HIS A 1 96 ? -46.616 36.727 60.138 1.00 46.22 96 HIS A N 1
ATOM 707 C CA . HIS A 1 96 ? -46.657 37.509 61.383 1.00 46.22 96 HIS A CA 1
ATOM 708 C C . HIS A 1 96 ? -45.897 38.828 61.226 1.00 46.22 96 HIS A C 1
ATOM 710 O O . HIS A 1 96 ? -44.805 38.809 60.617 1.00 46.22 96 HIS A O 1
#

pLDDT: mean 85.07, std 15.97, range [46.22, 97.94]

Solvent-accessible surface area (backbone atoms only — not comparable to full-atom values): 6006 Å² total; per-residue (Å²): 110,75,85,56,48,58,62,52,50,50,42,52,73,74,66,58,72,50,42,74,59,46,66,52,53,44,56,52,51,36,63,74,72,36,87,79,46,60,68,60,50,53,48,44,54,52,48,45,55,54,30,41,53,50,49,52,51,49,46,49,54,63,50,52,42,48,50,50,66,74,64,66,71,76,88,64,74,76,73,65,72,83,75,68,87,85,88,78,93,78,78,91,82,84,88,133